Protein AF-A0A2V8MF89-F1 (afdb_monomer_lite)

Foldseek 3Di:
DVVLVPDPPRDQAFDPVQVVCCVVPVHRAFQDDRGPPHGNQHPQWDWDQDPVRDIDIDHNDDPPPPPPPDPPDDDPVNVVVVLVVLLVVLVVVCPDPDADAAEFFLDPPSLVSVVSCVVVDPDDYHYDYDADPPPVPGRPVSSVVSSVD

Radius of gyration: 21.9 Å; chains: 1; bounding box: 57×38×57 Å

Structure (mmCIF, N/CA/C/O backbone):
data_AF-A0A2V8MF89-F1
#
_entry.id   AF-A0A2V8MF89-F1
#
loop_
_atom_site.group_PDB
_atom_site.id
_atom_site.type_symbol
_atom_site.label_atom_id
_atom_site.label_alt_id
_atom_site.label_comp_id
_atom_site.label_asym_id
_atom_site.label_entity_id
_atom_site.label_seq_id
_atom_site.pdbx_PDB_ins_code
_atom_site.Cartn_x
_atom_site.Cartn_y
_atom_site.Cartn_z
_atom_site.occupancy
_atom_site.B_iso_or_equiv
_atom_site.auth_seq_id
_atom_site.auth_comp_id
_atom_site.auth_asym_id
_atom_site.auth_atom_id
_atom_site.pdbx_PDB_model_num
ATOM 1 N N . MET A 1 1 ? -13.305 -2.223 7.224 1.00 81.50 1 MET A N 1
ATOM 2 C CA . MET A 1 1 ? -14.419 -1.484 7.869 1.00 81.50 1 MET A CA 1
ATOM 3 C C . MET A 1 1 ? -15.823 -1.997 7.547 1.00 81.50 1 MET A C 1
ATOM 5 O O . MET A 1 1 ? -16.668 -1.853 8.417 1.00 81.50 1 MET A O 1
ATOM 9 N N . LYS A 1 2 ? -16.099 -2.607 6.377 1.00 88.38 2 LYS A N 1
ATOM 10 C CA . LYS A 1 2 ? -17.450 -3.111 6.029 1.00 88.38 2 LYS A CA 1
ATOM 11 C C . LYS A 1 2 ? -18.096 -3.963 7.141 1.00 88.38 2 LYS A C 1
ATOM 13 O O . LYS A 1 2 ? -19.255 -3.743 7.461 1.00 88.38 2 LYS A O 1
ATOM 18 N N . ALA A 1 3 ? -17.321 -4.845 7.780 1.00 92.19 3 ALA A N 1
ATOM 19 C CA . ALA A 1 3 ? -17.786 -5.673 8.897 1.00 92.19 3 ALA A CA 1
ATOM 20 C C . ALA A 1 3 ? -18.210 -4.863 10.142 1.00 92.19 3 ALA A C 1
ATOM 22 O O . ALA A 1 3 ? -19.278 -5.111 10.686 1.00 92.19 3 ALA A O 1
ATOM 23 N N . LEU A 1 4 ? -17.420 -3.863 10.562 1.00 90.44 4 LEU A N 1
ATOM 24 C CA . LEU A 1 4 ? -17.769 -2.995 11.700 1.00 90.44 4 LEU A CA 1
ATOM 25 C C . LEU A 1 4 ? -19.034 -2.188 11.411 1.00 90.44 4 LEU A C 1
ATOM 27 O O . LEU A 1 4 ? -19.933 -2.134 12.236 1.00 90.44 4 LEU A O 1
ATOM 31 N N . VAL A 1 5 ? -19.128 -1.618 10.207 1.00 92.19 5 VAL A N 1
ATOM 32 C CA . VAL A 1 5 ? -20.290 -0.828 9.779 1.00 92.19 5 VAL A CA 1
ATOM 33 C C . VAL A 1 5 ? -21.561 -1.679 9.756 1.00 92.19 5 VAL A C 1
ATOM 35 O O . VAL A 1 5 ? -22.627 -1.162 10.071 1.00 92.19 5 VAL A O 1
ATOM 38 N N . ALA A 1 6 ? -21.472 -2.967 9.418 1.00 94.69 6 ALA A N 1
ATOM 39 C CA . ALA A 1 6 ? -22.620 -3.870 9.420 1.00 94.69 6 ALA A CA 1
ATOM 40 C C . ALA A 1 6 ? -23.171 -4.169 10.830 1.00 94.69 6 ALA A C 1
ATOM 42 O O . ALA A 1 6 ? -24.335 -4.542 10.943 1.00 94.69 6 ALA A O 1
ATOM 43 N N . ASN A 1 7 ? -22.379 -3.987 11.895 1.00 95.38 7 ASN A N 1
ATOM 44 C CA . ASN A 1 7 ? -22.836 -4.175 13.271 1.00 95.38 7 ASN A CA 1
ATOM 45 C C . ASN A 1 7 ? -23.760 -3.010 13.699 1.00 95.38 7 ASN A C 1
ATOM 47 O O . ASN A 1 7 ? -23.303 -1.865 13.721 1.00 95.38 7 ASN A O 1
ATOM 51 N N . PRO A 1 8 ? -25.023 -3.265 14.098 1.00 94.38 8 PRO A N 1
ATOM 52 C CA . PRO A 1 8 ? -25.945 -2.217 14.546 1.00 94.38 8 PRO A CA 1
ATOM 53 C C . PRO A 1 8 ? -25.456 -1.410 15.756 1.00 94.38 8 PRO A C 1
ATOM 55 O O . PRO A 1 8 ? -25.832 -0.252 15.906 1.00 94.38 8 PRO A O 1
ATOM 58 N N . ALA A 1 9 ? -24.607 -1.997 16.607 1.00 95.50 9 ALA A N 1
ATOM 59 C CA . ALA A 1 9 ? -24.040 -1.324 17.776 1.00 95.50 9 ALA A CA 1
ATOM 60 C C . ALA A 1 9 ? -22.867 -0.385 17.433 1.00 95.50 9 ALA A C 1
ATOM 62 O O . ALA A 1 9 ? -22.370 0.334 18.300 1.00 95.50 9 ALA A O 1
ATOM 63 N N . PHE A 1 10 ? -22.387 -0.391 16.186 1.00 96.19 10 PHE A N 1
ATOM 64 C CA . PHE A 1 10 ? -21.264 0.442 15.778 1.00 96.19 10 PHE A CA 1
ATOM 65 C C . PHE A 1 10 ? -21.702 1.889 15.520 1.00 96.19 10 PHE A C 1
ATOM 67 O O . PHE A 1 10 ? -22.519 2.169 14.639 1.00 96.19 10 PHE A O 1
ATOM 74 N N . SER A 1 11 ? -21.104 2.831 16.252 1.00 95.44 11 SER A N 1
ATOM 75 C CA . SER A 1 11 ? -21.335 4.262 16.050 1.00 95.44 11 SER A CA 1
ATOM 76 C C . SER A 1 11 ? -20.627 4.758 14.790 1.00 95.44 11 SER A C 1
ATOM 78 O O . SER A 1 11 ? -19.404 4.736 14.689 1.00 95.44 11 SER A O 1
ATOM 80 N N . ARG A 1 12 ? -21.402 5.266 13.827 1.00 94.75 12 ARG A N 1
ATOM 81 C CA . ARG A 1 12 ? -20.895 5.790 12.545 1.00 94.75 12 ARG A CA 1
ATOM 82 C C . ARG A 1 12 ? -20.620 7.296 12.583 1.00 94.75 12 ARG A C 1
ATOM 84 O O . ARG A 1 12 ? -20.729 7.974 11.563 1.00 94.75 12 ARG A O 1
ATOM 91 N N . LYS A 1 13 ? -20.305 7.839 13.759 1.00 97.19 13 LYS A N 1
ATOM 92 C CA . LYS A 1 13 ? -20.041 9.270 13.924 1.00 97.19 13 LYS A CA 1
ATOM 93 C C . LYS A 1 13 ? -18.694 9.633 13.299 1.00 97.19 13 LYS A C 1
ATOM 95 O O . LYS A 1 13 ? -17.678 9.023 13.622 1.00 97.19 13 LYS A O 1
ATOM 100 N N . ILE A 1 14 ? -18.699 10.600 12.384 1.00 97.19 14 ILE A N 1
ATOM 101 C CA . ILE A 1 14 ? -17.497 11.041 11.669 1.00 97.19 14 ILE A CA 1
ATOM 102 C C . ILE A 1 14 ? -16.630 11.900 12.591 1.00 97.19 14 ILE A C 1
ATOM 104 O O . ILE A 1 14 ? -17.120 12.837 13.219 1.00 97.19 14 I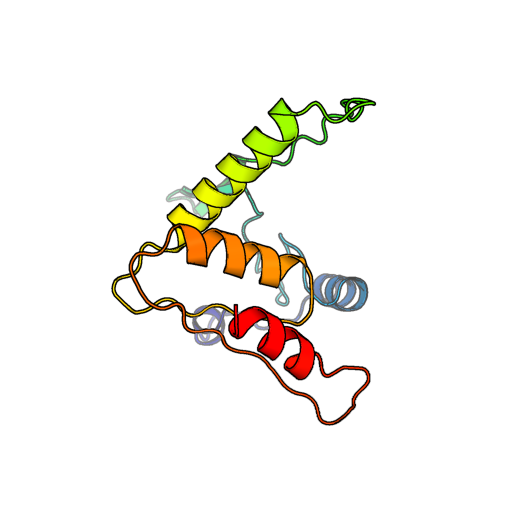LE A O 1
ATOM 108 N N . SER A 1 15 ? -15.334 11.595 12.629 1.00 97.88 15 SER A N 1
ATOM 109 C CA . SER A 1 15 ? -14.338 12.344 13.393 1.00 97.88 15 SER A CA 1
ATOM 110 C C . SER A 1 15 ? -13.901 13.598 12.629 1.00 97.88 15 SER A C 1
ATOM 112 O O . SER A 1 15 ? -13.291 13.501 11.565 1.00 97.88 15 SER A O 1
ATOM 114 N N . GLN A 1 16 ? -14.171 14.784 13.184 1.00 97.94 16 GLN A N 1
ATOM 115 C CA . GLN A 1 16 ? -13.730 16.060 12.598 1.00 97.94 16 GLN A CA 1
ATOM 116 C C . GLN A 1 16 ? -12.197 16.154 12.455 1.00 97.94 16 GLN A C 1
ATOM 118 O O . GLN A 1 16 ? -11.734 16.531 11.377 1.00 97.94 16 GLN A O 1
ATOM 123 N N . PRO A 1 17 ? -11.385 15.735 13.453 1.00 97.00 17 PRO A N 1
ATOM 124 C CA . PRO A 1 17 ? -9.936 15.642 13.271 1.00 97.00 17 PRO A CA 1
ATOM 125 C C . PRO A 1 17 ? -9.528 14.734 12.105 1.00 97.00 17 PRO A C 1
ATOM 127 O O . PRO A 1 17 ? -8.631 15.078 11.342 1.00 97.00 17 PRO A O 1
ATOM 130 N N . ALA A 1 18 ? -10.205 13.596 11.917 1.00 97.62 18 ALA A N 1
ATOM 131 C CA . ALA A 1 18 ? -9.891 12.689 10.814 1.00 97.62 18 ALA A CA 1
ATOM 132 C C . ALA A 1 18 ? -10.223 13.298 9.444 1.00 97.62 18 ALA A C 1
ATOM 134 O O . ALA A 1 18 ? -9.471 13.102 8.492 1.00 97.62 18 ALA A O 1
ATOM 135 N N . VAL A 1 19 ? -11.317 14.061 9.343 1.00 98.12 19 VAL A N 1
ATOM 136 C CA . VAL A 1 19 ? -11.656 14.811 8.124 1.00 98.12 19 VAL A CA 1
ATOM 137 C C . VAL A 1 19 ? -10.590 15.864 7.823 1.00 98.12 19 VAL A C 1
ATOM 139 O O . VAL A 1 19 ? -10.170 15.980 6.675 1.00 98.12 19 VAL A O 1
ATOM 142 N N . ALA A 1 20 ? -10.106 16.586 8.836 1.00 98.12 20 ALA A N 1
ATOM 143 C CA . ALA A 1 20 ? -9.038 17.568 8.654 1.00 98.12 20 ALA A CA 1
ATOM 144 C C . ALA A 1 20 ? -7.748 16.924 8.114 1.00 98.12 20 ALA A C 1
ATOM 146 O O . ALA A 1 20 ? -7.147 17.449 7.177 1.00 98.12 20 ALA A O 1
ATOM 147 N N . GLU A 1 21 ? -7.355 15.761 8.643 1.00 97.75 21 GLU A N 1
ATOM 148 C CA . GLU A 1 21 ? -6.197 15.021 8.129 1.00 97.75 21 GLU A CA 1
ATOM 149 C C . GLU A 1 21 ? -6.429 14.496 6.703 1.00 97.75 21 GLU A C 1
ATOM 151 O O . GLU A 1 21 ? -5.534 14.597 5.866 1.00 97.75 21 GLU A O 1
ATOM 156 N N . TYR A 1 22 ? -7.635 14.010 6.386 1.00 97.88 22 TYR A N 1
ATOM 157 C CA . TYR A 1 22 ? -7.977 13.595 5.023 1.00 97.88 22 TYR A CA 1
ATOM 158 C C . TYR A 1 22 ? -7.838 14.744 4.023 1.00 97.88 22 TYR A C 1
ATOM 160 O O . TYR A 1 22 ? -7.245 14.568 2.964 1.00 97.88 22 TYR A O 1
ATOM 168 N N . LEU A 1 23 ? -8.352 15.928 4.361 1.00 98.00 23 LEU A N 1
ATOM 169 C CA . LEU A 1 23 ? -8.248 17.103 3.496 1.00 98.00 23 LEU A CA 1
ATOM 170 C C . LEU A 1 23 ? -6.801 17.586 3.340 1.00 98.00 23 LEU A C 1
ATOM 172 O O . LEU A 1 23 ? -6.464 18.159 2.309 1.00 98.00 23 LEU A O 1
ATOM 176 N N . ARG A 1 24 ? -5.945 17.343 4.340 1.00 97.31 24 ARG A N 1
ATOM 177 C CA . ARG A 1 24 ? -4.524 17.701 4.295 1.00 97.31 24 ARG A CA 1
ATOM 178 C C . ARG A 1 24 ? -3.696 16.736 3.443 1.00 97.31 24 ARG A C 1
ATOM 180 O O . ARG A 1 24 ? -2.864 17.193 2.667 1.00 97.31 24 ARG A O 1
ATOM 187 N N . TRP A 1 25 ? -3.896 15.427 3.601 1.00 96.69 25 TRP A N 1
ATOM 188 C CA . TRP A 1 25 ? -3.009 14.402 3.029 1.00 96.69 25 TRP A CA 1
ATOM 189 C C . TRP A 1 25 ? -3.626 13.589 1.886 1.00 96.69 25 TRP A C 1
ATOM 191 O O . TRP A 1 25 ? -2.933 12.788 1.266 1.00 96.69 25 TRP A O 1
ATOM 201 N N . GLY A 1 26 ? -4.926 13.736 1.626 1.00 96.81 26 GLY A N 1
ATOM 202 C CA . GLY A 1 26 ? -5.682 12.882 0.702 1.00 96.81 26 GLY A CA 1
ATOM 203 C C . GLY A 1 26 ? -6.056 11.510 1.281 1.00 96.81 26 GLY A C 1
ATOM 204 O O . GLY A 1 26 ? -6.675 10.696 0.599 1.00 96.81 26 GLY A O 1
ATOM 205 N N . TYR A 1 27 ? -5.697 11.230 2.537 1.00 96.25 27 TYR A N 1
ATOM 206 C CA . TYR A 1 27 ? -6.066 10.022 3.278 1.00 96.25 27 TYR A CA 1
ATOM 207 C C . TYR A 1 27 ? -6.035 10.285 4.794 1.00 96.25 27 TYR A C 1
ATOM 209 O O . TYR A 1 27 ? -5.425 11.244 5.253 1.00 96.25 27 TYR A O 1
ATOM 217 N N . VAL A 1 28 ? -6.682 9.429 5.595 1.00 97.12 28 VAL A N 1
ATOM 218 C CA . VAL A 1 28 ? -6.627 9.519 7.069 1.00 97.12 28 VAL A CA 1
ATOM 219 C C . VAL A 1 28 ? -5.421 8.713 7.572 1.00 97.12 28 VAL A C 1
ATOM 221 O O . VAL A 1 28 ? -5.442 7.490 7.408 1.00 97.12 28 VAL A O 1
ATOM 224 N N . PRO A 1 29 ? -4.377 9.310 8.175 1.00 96.25 29 PRO A N 1
ATOM 225 C CA . PRO A 1 29 ? -3.210 8.584 8.677 1.00 96.25 29 PRO A CA 1
ATOM 226 C C . PRO A 1 29 ? -3.535 7.780 9.945 1.00 96.25 29 PRO A C 1
ATOM 228 O O . PRO A 1 29 ? -4.480 8.078 10.672 1.00 96.25 29 PRO A O 1
ATOM 231 N N . ALA A 1 30 ? -2.776 6.709 10.197 1.00 95.75 30 ALA A N 1
ATOM 232 C CA . ALA A 1 30 ? -2.859 6.003 11.476 1.00 95.75 30 ALA A CA 1
ATOM 233 C C . ALA A 1 30 ? -2.347 6.915 12.617 1.00 95.75 30 ALA A C 1
ATOM 235 O O . ALA A 1 30 ? -1.480 7.749 12.367 1.00 95.75 30 ALA A O 1
ATOM 236 N N . PRO A 1 31 ? -2.863 6.780 13.852 1.00 95.44 31 PRO A N 1
ATOM 237 C CA . PRO A 1 31 ? -3.824 5.771 14.298 1.00 95.44 31 PRO A CA 1
ATOM 238 C C . PRO A 1 31 ? -5.286 6.133 14.007 1.00 95.44 31 PRO A C 1
ATOM 240 O O . PRO A 1 31 ? -6.174 5.350 14.321 1.00 95.44 31 PRO A O 1
ATOM 243 N N . LEU A 1 32 ? -5.582 7.293 13.423 1.00 96.69 32 LEU A N 1
ATOM 244 C CA . LEU A 1 32 ? -6.965 7.710 13.199 1.00 96.69 32 LEU A CA 1
ATOM 245 C C . LEU A 1 32 ? -7.679 6.828 12.168 1.00 96.69 32 LEU A C 1
ATOM 247 O O . LEU A 1 32 ? -7.072 6.211 11.293 1.00 96.69 32 LEU A O 1
ATOM 251 N N . SER A 1 33 ? -9.004 6.808 12.250 1.00 95.88 33 SER A N 1
ATOM 252 C CA . SER A 1 33 ? -9.890 6.387 11.167 1.00 95.88 33 SER A CA 1
ATOM 253 C C . SER A 1 33 ? -10.943 7.471 10.930 1.00 95.88 33 SER A C 1
ATOM 255 O O . SER A 1 33 ? -11.012 8.436 11.687 1.00 95.88 33 SER A O 1
ATOM 257 N N . ILE A 1 34 ? -11.772 7.326 9.892 1.00 96.38 34 ILE A N 1
ATOM 258 C CA . ILE A 1 34 ? -12.828 8.309 9.605 1.00 96.38 34 ILE A CA 1
ATOM 259 C C . ILE A 1 34 ? -13.899 8.388 10.710 1.00 96.38 34 ILE A C 1
ATOM 261 O O . ILE A 1 34 ? -14.576 9.407 10.832 1.00 96.38 34 ILE A O 1
ATOM 265 N N . PHE A 1 35 ? -14.047 7.342 11.530 1.00 96.88 35 PHE A N 1
ATOM 266 C CA . PHE A 1 35 ? -15.034 7.292 12.609 1.00 96.88 35 PHE A CA 1
ATOM 267 C C . PHE A 1 35 ? -14.410 7.623 13.967 1.00 96.88 35 PHE 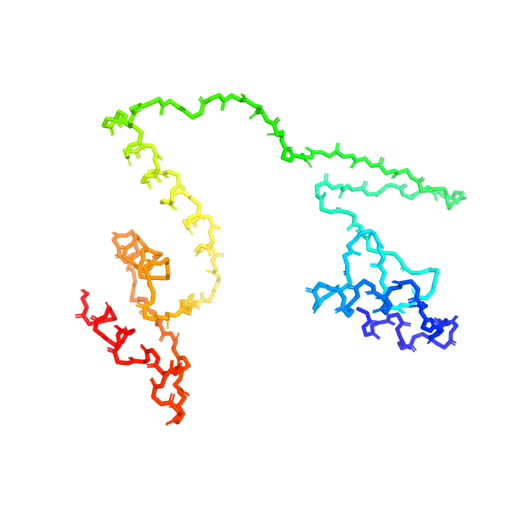A C 1
ATOM 269 O O . PHE A 1 35 ? -13.261 7.275 14.244 1.00 96.88 35 PHE A O 1
ATOM 276 N N . GLU A 1 36 ? -15.190 8.267 14.835 1.00 96.31 36 GLU A N 1
ATOM 277 C CA . GLU A 1 36 ? -14.833 8.460 16.241 1.00 96.31 36 GLU A CA 1
ATOM 278 C C . GLU A 1 36 ? -14.652 7.110 16.959 1.00 96.31 36 GLU A C 1
ATOM 280 O O . GLU A 1 36 ? -15.273 6.106 16.601 1.00 96.31 36 GLU A O 1
ATOM 285 N N . ASN A 1 37 ? -13.787 7.084 17.980 1.00 94.25 37 ASN A N 1
ATOM 286 C CA . ASN A 1 37 ? -13.492 5.904 18.808 1.00 94.25 37 ASN A CA 1
ATOM 287 C C . ASN A 1 37 ? -13.088 4.646 18.017 1.00 94.25 37 ASN A C 1
ATOM 289 O O . ASN A 1 37 ? -13.220 3.525 18.502 1.00 94.25 37 ASN A O 1
ATOM 293 N N . THR A 1 38 ? -12.604 4.824 16.789 1.00 95.31 38 THR A N 1
ATOM 294 C CA . THR A 1 38 ? -12.165 3.742 15.915 1.00 95.31 38 THR A CA 1
ATOM 295 C C . THR A 1 38 ? -10.777 4.074 15.398 1.00 95.31 38 THR A C 1
ATOM 297 O O . THR A 1 38 ? -10.578 5.109 14.758 1.00 95.31 38 THR A O 1
ATOM 300 N N . TYR A 1 39 ? -9.823 3.184 15.655 1.00 94.50 39 TYR A N 1
ATOM 301 C CA . TYR A 1 39 ? -8.409 3.444 15.418 1.00 94.50 39 TYR A CA 1
ATOM 302 C C . TYR A 1 39 ? -7.788 2.349 14.554 1.00 94.50 39 TYR A C 1
ATOM 304 O O . TYR A 1 39 ? -8.133 1.172 14.661 1.00 94.50 39 TYR A O 1
ATOM 312 N N . LYS A 1 40 ? -6.874 2.748 13.672 1.00 95.69 40 LYS A N 1
ATOM 313 C CA . LYS A 1 40 ? -6.007 1.844 12.919 1.00 95.69 40 LYS A CA 1
ATOM 314 C C . LYS A 1 40 ? -4.787 1.496 13.765 1.00 95.69 40 LYS A C 1
ATOM 316 O O . LYS A 1 40 ? -4.215 2.375 14.407 1.00 95.69 40 LYS A O 1
ATOM 321 N N . VAL A 1 41 ? -4.350 0.241 13.695 1.00 96.56 41 VAL A N 1
ATOM 322 C CA . VAL A 1 41 ? -3.027 -0.154 14.198 1.00 96.56 41 VAL A CA 1
ATOM 323 C C . VAL A 1 41 ? -1.966 0.628 13.422 1.00 96.56 41 VAL A C 1
ATOM 325 O O . VAL A 1 41 ? -2.087 0.801 12.204 1.00 96.56 41 VAL A O 1
ATOM 328 N N . LYS A 1 42 ? -0.965 1.155 14.129 1.00 96.06 42 LYS A N 1
ATOM 329 C CA . LYS A 1 42 ? 0.140 1.885 13.502 1.00 96.06 42 LYS A CA 1
ATOM 330 C C . LYS A 1 42 ? 0.994 0.923 12.653 1.00 96.06 42 LYS A C 1
ATOM 332 O O . LYS A 1 42 ? 1.119 -0.246 13.012 1.00 96.06 42 LYS A O 1
ATOM 337 N N . PRO A 1 43 ? 1.578 1.376 11.531 1.00 95.38 43 PRO A N 1
ATOM 338 C CA . PRO A 1 43 ? 2.553 0.578 10.786 1.00 95.38 43 PRO A CA 1
ATOM 339 C C . PRO A 1 43 ? 3.719 0.164 11.689 1.00 95.38 43 PRO A C 1
ATOM 341 O O . PRO A 1 43 ? 4.165 0.984 12.479 1.00 95.38 43 PRO A O 1
ATOM 344 N N . GLY A 1 44 ? 4.202 -1.076 11.579 1.00 96.44 44 GLY A N 1
ATOM 345 C CA . GLY A 1 44 ? 5.316 -1.556 12.409 1.00 96.44 44 GLY A CA 1
ATOM 346 C C . GLY A 1 44 ? 4.946 -1.885 13.860 1.00 96.44 44 GLY A C 1
ATOM 347 O O . GLY A 1 44 ? 5.831 -2.156 14.667 1.00 96.44 44 GLY A O 1
ATOM 348 N N . HIS A 1 45 ? 3.651 -1.898 14.190 1.00 97.75 45 HIS A N 1
ATOM 349 C CA . HIS A 1 45 ? 3.147 -2.251 15.513 1.00 97.75 45 HIS A CA 1
ATOM 350 C C . HIS A 1 45 ? 2.250 -3.493 15.494 1.00 97.75 45 HIS A C 1
ATOM 352 O O . HIS A 1 45 ? 1.543 -3.757 14.518 1.00 97.75 45 HIS A O 1
ATOM 358 N N . TYR A 1 46 ? 2.212 -4.210 16.616 1.00 97.62 46 TYR A N 1
ATOM 359 C CA . TYR A 1 46 ? 1.142 -5.148 16.951 1.00 97.62 46 TYR A CA 1
ATOM 360 C C . TYR A 1 46 ? 0.498 -4.761 18.288 1.00 97.62 46 TYR A C 1
ATOM 362 O O . TYR A 1 46 ? 1.122 -4.143 19.149 1.00 97.62 46 TYR A O 1
ATOM 370 N N . LEU A 1 47 ? -0.771 -5.134 18.463 1.00 97.19 47 LEU A N 1
ATOM 371 C CA . LEU A 1 47 ? -1.522 -4.881 19.691 1.00 97.19 47 LEU A CA 1
ATOM 372 C C . LEU A 1 47 ? -1.796 -6.197 20.420 1.00 97.19 47 LEU A C 1
ATOM 374 O O . LEU A 1 47 ? -2.194 -7.176 19.790 1.00 97.19 47 LEU A O 1
ATOM 378 N N . ILE A 1 48 ? -1.655 -6.206 21.745 1.00 97.50 48 ILE A N 1
ATOM 379 C CA . ILE A 1 48 ? -2.116 -7.304 22.603 1.00 97.50 48 ILE A CA 1
ATOM 380 C C . ILE A 1 48 ? -3.308 -6.806 23.415 1.00 97.50 48 ILE A C 1
ATOM 382 O O . ILE A 1 48 ? -3.184 -5.843 24.171 1.00 97.50 48 ILE A O 1
ATOM 386 N N . LEU A 1 49 ? -4.441 -7.493 23.271 1.00 96.81 49 LEU A N 1
ATOM 387 C CA . LEU A 1 49 ? -5.648 -7.296 24.070 1.00 96.81 49 LEU A CA 1
ATOM 388 C C . LEU A 1 49 ? -5.752 -8.428 25.097 1.00 96.81 49 LEU A C 1
ATOM 390 O O . LEU A 1 49 ? -5.743 -9.598 24.716 1.00 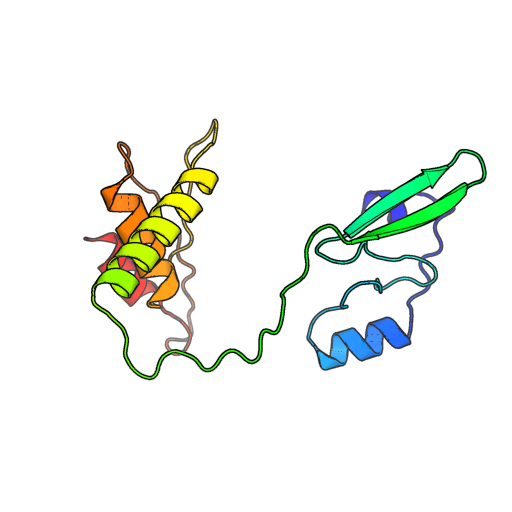96.81 49 LEU A O 1
ATOM 394 N N . ASN A 1 50 ? -5.858 -8.096 26.383 1.00 95.44 50 ASN A N 1
ATOM 395 C CA . ASN A 1 50 ? -6.059 -9.099 27.432 1.00 95.44 50 ASN A CA 1
ATOM 396 C C . ASN A 1 50 ? -7.551 -9.329 27.752 1.00 95.44 50 ASN A C 1
ATOM 398 O O . ASN A 1 50 ? -8.426 -8.603 27.281 1.00 95.44 50 ASN A O 1
ATOM 402 N N . ASN A 1 51 ? -7.845 -10.324 28.598 1.00 96.44 51 ASN A N 1
ATOM 403 C CA . ASN A 1 51 ? -9.218 -10.658 29.019 1.00 96.44 51 ASN A CA 1
ATOM 404 C C . ASN A 1 51 ? -9.917 -9.534 29.806 1.00 96.44 51 ASN A C 1
ATOM 406 O O . ASN A 1 51 ? -11.137 -9.542 29.932 1.00 96.44 51 ASN A O 1
ATOM 410 N N . SER A 1 52 ? -9.155 -8.563 30.313 1.00 96.75 52 SER A N 1
ATOM 411 C CA . SER A 1 52 ? -9.665 -7.352 30.965 1.00 96.75 52 SER A CA 1
ATOM 412 C C . SER A 1 52 ? -9.869 -6.195 29.977 1.00 96.75 52 SER A C 1
ATOM 414 O O . SER A 1 52 ? -10.052 -5.056 30.400 1.00 96.75 52 SER A O 1
ATOM 416 N N . PHE A 1 53 ? -9.806 -6.469 28.669 1.00 93.31 53 PHE A N 1
ATOM 417 C CA . PHE A 1 53 ? -9.911 -5.505 27.572 1.00 93.31 53 PHE A CA 1
ATOM 418 C C . PHE A 1 53 ? -8.857 -4.387 27.584 1.00 93.31 53 PHE A C 1
ATOM 420 O O . PHE A 1 53 ? -9.049 -3.335 26.974 1.00 93.31 53 PHE A O 1
ATOM 427 N N . GLN A 1 54 ? -7.720 -4.604 28.243 1.00 96.50 54 GLN A N 1
ATOM 428 C CA . GLN A 1 54 ? -6.603 -3.667 28.191 1.00 96.50 54 GLN A CA 1
ATOM 429 C C . GLN A 1 54 ? -5.777 -3.932 26.938 1.00 96.50 54 GLN A C 1
ATOM 431 O O . GLN A 1 54 ? -5.435 -5.079 26.638 1.00 96.50 54 GLN A O 1
ATOM 436 N N . ILE A 1 55 ? -5.451 -2.856 26.226 1.00 96.00 55 ILE A N 1
ATOM 437 C CA . ILE A 1 55 ? -4.630 -2.887 25.020 1.00 96.00 55 ILE A CA 1
ATOM 438 C C . ILE A 1 55 ? -3.208 -2.478 25.394 1.00 96.00 55 ILE A C 1
ATOM 440 O O . ILE A 1 55 ? -3.004 -1.433 26.008 1.00 96.00 55 ILE A O 1
ATOM 444 N N . SER A 1 56 ? -2.232 -3.279 24.981 1.00 96.62 56 SER A N 1
ATOM 445 C CA . SER A 1 56 ? -0.824 -2.882 24.943 1.00 96.62 56 SER A CA 1
ATOM 446 C C . SER A 1 56 ? -0.352 -2.809 23.496 1.00 96.62 56 SER A C 1
ATOM 448 O O . SER A 1 56 ? -0.690 -3.669 22.682 1.00 96.62 56 SER A O 1
ATOM 450 N N . ASP A 1 57 ? 0.379 -1.748 23.185 1.00 97.12 57 ASP A N 1
ATOM 451 C CA . ASP A 1 57 ? 0.876 -1.426 21.852 1.00 97.12 57 ASP A CA 1
ATOM 452 C C . ASP A 1 57 ? 2.389 -1.651 21.806 1.00 97.12 57 ASP A C 1
ATOM 454 O O . ASP A 1 57 ? 3.114 -1.088 22.626 1.00 97.12 57 ASP A O 1
ATOM 458 N N . HIS A 1 58 ? 2.853 -2.480 20.870 1.00 97.56 58 HIS A N 1
ATOM 459 C CA . HIS A 1 58 ? 4.248 -2.906 20.766 1.00 97.56 58 HIS A CA 1
ATOM 460 C C . HIS A 1 58 ? 4.779 -2.613 19.368 1.00 97.56 58 HIS A C 1
ATOM 462 O O . HIS A 1 58 ? 4.268 -3.147 18.383 1.00 97.56 58 HIS A O 1
ATOM 468 N N . GLU A 1 59 ? 5.810 -1.775 19.286 1.00 96.94 59 GLU A N 1
ATOM 469 C CA . GLU A 1 59 ? 6.545 -1.523 18.046 1.00 96.94 59 GLU A CA 1
ATOM 470 C C . GLU A 1 59 ? 7.554 -2.652 17.818 1.00 96.94 59 GLU A C 1
ATOM 472 O O . GLU A 1 59 ? 8.361 -2.957 18.696 1.00 96.94 59 GLU A O 1
ATOM 477 N N . TYR A 1 60 ? 7.505 -3.284 16.649 1.00 96.56 60 TYR A N 1
ATOM 478 C CA . TYR A 1 60 ? 8.472 -4.307 16.241 1.00 96.56 60 TYR A CA 1
ATOM 479 C C . TYR A 1 60 ? 9.355 -3.847 15.079 1.00 96.56 60 TYR A C 1
ATOM 481 O O . TYR A 1 60 ? 10.343 -4.507 14.759 1.00 96.56 60 TYR A O 1
ATOM 489 N N . TRP A 1 61 ? 8.991 -2.747 14.416 1.00 95.81 61 TRP A N 1
ATOM 490 C CA . TRP A 1 61 ? 9.755 -2.177 13.318 1.00 95.81 61 TRP A CA 1
ATOM 491 C C . TRP A 1 61 ? 9.459 -0.685 13.175 1.00 95.81 61 TRP A C 1
ATOM 493 O O . TRP A 1 61 ? 8.299 -0.283 13.142 1.00 95.81 61 TRP A O 1
ATOM 503 N N . ALA A 1 62 ? 10.504 0.116 13.000 1.00 91.94 62 ALA A N 1
ATOM 504 C CA . ALA A 1 62 ? 10.408 1.525 12.655 1.00 91.94 62 ALA A CA 1
ATOM 505 C C . ALA A 1 62 ? 11.492 1.876 11.635 1.00 91.94 62 ALA A C 1
ATOM 507 O O . ALA A 1 62 ? 12.560 1.262 11.605 1.00 91.94 62 ALA A O 1
ATOM 508 N N . ILE A 1 63 ? 11.228 2.892 10.811 1.00 87.81 63 ILE A N 1
ATOM 509 C CA . ILE A 1 63 ? 12.289 3.503 10.012 1.00 87.81 63 ILE A CA 1
ATOM 510 C C . ILE A 1 63 ? 13.183 4.263 10.984 1.00 87.81 63 ILE A C 1
ATOM 512 O O . ILE A 1 63 ? 12.797 5.306 11.512 1.00 87.81 63 ILE A O 1
ATOM 516 N N . GLU A 1 64 ? 14.388 3.754 11.210 1.00 80.94 64 GLU A N 1
ATOM 517 C CA . GLU A 1 64 ? 15.418 4.534 11.875 1.00 80.94 64 GLU A CA 1
ATOM 518 C C . GLU A 1 64 ? 15.821 5.660 10.922 1.00 80.94 64 GLU A C 1
ATOM 520 O O . GLU A 1 64 ? 16.461 5.426 9.897 1.00 80.94 64 GLU A O 1
ATOM 525 N N . ALA A 1 65 ? 15.440 6.898 11.241 1.00 66.00 65 ALA A N 1
ATOM 526 C CA . ALA A 1 65 ? 15.999 8.077 10.594 1.00 66.00 65 ALA A CA 1
ATOM 527 C C . ALA A 1 65 ? 17.453 8.232 11.057 1.00 66.00 65 ALA A C 1
ATOM 529 O O . ALA A 1 65 ? 17.789 9.120 11.841 1.00 66.00 65 ALA A O 1
ATOM 530 N N . ARG A 1 66 ? 18.325 7.320 10.625 1.00 59.66 66 ARG A N 1
ATOM 531 C CA . ARG A 1 66 ? 19.753 7.495 10.811 1.00 59.66 66 ARG A CA 1
ATOM 532 C C . ARG A 1 66 ? 20.142 8.688 9.957 1.00 59.66 66 ARG A C 1
ATOM 534 O O . ARG A 1 66 ? 20.055 8.639 8.735 1.00 59.66 66 ARG A O 1
ATOM 541 N N . GLY A 1 67 ? 20.566 9.769 10.606 1.00 55.25 67 GLY A N 1
ATOM 542 C CA . GLY A 1 67 ? 21.219 10.911 9.962 1.00 55.25 67 GLY A CA 1
ATOM 543 C C . GLY A 1 67 ? 22.602 10.554 9.407 1.00 55.25 67 GLY A C 1
ATOM 544 O O . GLY A 1 67 ? 23.493 11.404 9.381 1.00 55.25 67 GLY A O 1
ATOM 545 N N . ASP A 1 68 ? 22.798 9.295 9.017 1.00 56.03 68 ASP A N 1
ATOM 546 C CA . ASP A 1 68 ? 24.019 8.812 8.420 1.00 56.03 68 ASP A CA 1
ATOM 547 C C . ASP A 1 68 ? 24.099 9.458 7.046 1.00 56.03 68 ASP A C 1
ATOM 549 O O . ASP A 1 68 ? 23.223 9.314 6.191 1.00 56.03 68 ASP A O 1
ATOM 553 N N . ARG A 1 69 ? 25.137 10.276 6.885 1.00 59.88 69 ARG A N 1
ATOM 554 C CA . ARG A 1 69 ? 25.472 10.927 5.627 1.00 59.88 69 ARG A CA 1
ATOM 555 C C . ARG A 1 69 ? 25.459 9.850 4.551 1.00 59.88 69 ARG A C 1
ATOM 557 O O . ARG A 1 69 ? 26.231 8.897 4.652 1.00 59.88 69 ARG A O 1
ATOM 564 N N . PHE A 1 70 ? 24.602 10.009 3.542 1.00 63.00 70 PHE A N 1
ATOM 565 C CA . PHE A 1 70 ? 24.713 9.211 2.328 1.00 63.00 70 PHE A CA 1
ATOM 566 C C . PHE A 1 70 ? 26.187 9.229 1.902 1.00 63.00 70 PHE A C 1
ATOM 568 O O . PHE A 1 70 ? 26.780 10.318 1.878 1.00 63.00 70 PHE A O 1
ATOM 575 N N . PRO A 1 71 ? 26.808 8.066 1.646 1.00 65.19 71 PRO A N 1
ATOM 576 C CA . PRO A 1 71 ? 28.189 8.041 1.204 1.00 65.19 71 PRO A CA 1
ATOM 577 C C . PRO A 1 71 ? 28.332 8.964 -0.009 1.00 65.19 71 PRO A C 1
ATOM 579 O O . PRO A 1 71 ? 27.494 8.958 -0.911 1.00 65.19 71 PRO A O 1
ATOM 582 N N . SER A 1 72 ? 29.369 9.807 -0.017 1.00 68.00 72 SER A N 1
ATOM 583 C CA . SER A 1 72 ? 29.570 10.810 -1.074 1.00 68.00 72 SER A CA 1
ATOM 584 C C . SER A 1 72 ? 29.855 10.189 -2.445 1.00 68.00 72 SER A C 1
ATOM 586 O O . SER A 1 72 ? 29.869 10.901 -3.448 1.00 68.00 72 SER A O 1
ATOM 588 N N . HIS A 1 73 ? 30.079 8.874 -2.488 1.00 66.31 73 HIS A N 1
ATOM 589 C CA . HIS A 1 73 ? 30.338 8.095 -3.686 1.00 66.31 73 HIS A CA 1
ATOM 590 C C . HIS A 1 73 ? 29.539 6.791 -3.645 1.00 66.31 73 HIS A C 1
ATOM 592 O O . HIS A 1 73 ? 29.478 6.122 -2.616 1.00 66.31 73 HIS A O 1
ATOM 598 N N . ILE A 1 74 ? 28.935 6.443 -4.781 1.00 70.94 74 ILE A N 1
ATOM 599 C CA . ILE A 1 74 ? 28.331 5.130 -5.012 1.00 70.94 74 ILE A CA 1
ATOM 600 C C . ILE A 1 74 ? 29.472 4.196 -5.412 1.00 70.94 74 ILE A C 1
ATOM 602 O O . ILE A 1 74 ? 30.099 4.404 -6.450 1.00 70.94 74 ILE A O 1
ATOM 606 N N . GLU A 1 75 ? 29.758 3.192 -4.592 1.00 75.19 75 GLU A N 1
ATOM 607 C CA . GLU A 1 75 ? 30.706 2.137 -4.948 1.00 75.19 75 GLU A CA 1
ATOM 608 C C . GLU A 1 75 ? 30.026 1.144 -5.907 1.00 75.19 75 GLU A C 1
ATOM 610 O O . GLU A 1 75 ? 28.814 0.938 -5.833 1.00 75.19 75 GLU A O 1
ATOM 615 N N . GLU A 1 76 ? 30.774 0.488 -6.801 1.00 72.31 76 GLU A N 1
ATOM 616 C CA . GLU A 1 76 ? 30.208 -0.542 -7.699 1.00 72.31 76 GLU A CA 1
ATOM 617 C C . GLU A 1 76 ? 29.474 -1.643 -6.917 1.00 72.31 76 GLU A C 1
ATOM 619 O O . GLU A 1 76 ? 28.394 -2.083 -7.315 1.00 72.31 76 GLU A O 1
ATOM 624 N N . ARG A 1 77 ? 29.993 -1.989 -5.734 1.00 76.94 77 ARG A N 1
ATOM 625 C CA . ARG A 1 77 ? 29.363 -2.914 -4.787 1.00 76.94 77 ARG A CA 1
ATOM 626 C C . ARG A 1 77 ? 27.961 -2.469 -4.355 1.00 76.94 77 ARG A C 1
ATOM 628 O O . ARG A 1 77 ? 27.095 -3.313 -4.152 1.00 76.94 77 ARG A O 1
ATOM 635 N N . SER A 1 78 ? 27.704 -1.163 -4.256 1.00 82.50 78 SER A N 1
ATOM 636 C C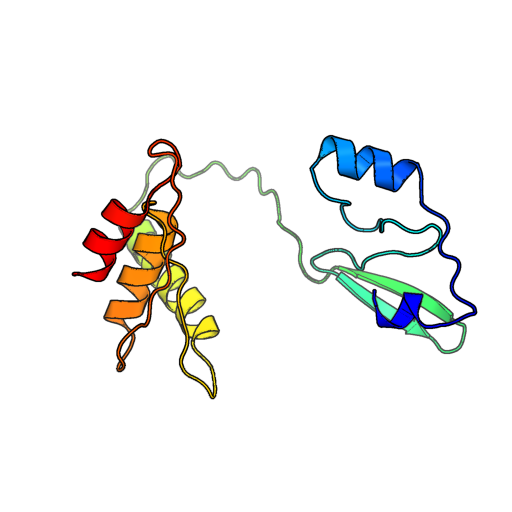A . SER A 1 78 ? 26.376 -0.632 -3.923 1.00 82.50 78 SER A CA 1
ATOM 637 C C . SER A 1 78 ? 25.363 -0.885 -5.042 1.00 82.50 78 SER A C 1
ATOM 639 O O . SER A 1 78 ? 24.186 -1.101 -4.769 1.00 82.50 78 SER A O 1
ATOM 641 N N . LEU A 1 79 ? 25.797 -0.886 -6.308 1.00 84.62 79 LEU A N 1
ATOM 642 C CA . LEU A 1 79 ? 24.913 -1.204 -7.435 1.00 84.62 79 LEU A CA 1
ATOM 643 C C . LEU A 1 79 ? 24.540 -2.688 -7.458 1.00 84.62 79 LEU A C 1
ATOM 645 O O . LEU A 1 79 ? 23.399 -3.021 -7.778 1.00 84.62 79 LEU A O 1
ATOM 649 N N . GLU A 1 80 ? 25.486 -3.571 -7.144 1.00 86.94 80 GLU A N 1
ATOM 650 C CA . GLU A 1 80 ? 25.230 -5.009 -7.006 1.00 86.94 80 GLU A CA 1
ATOM 651 C C . GLU A 1 80 ? 24.271 -5.286 -5.848 1.00 86.94 80 GLU A C 1
ATOM 653 O O . GLU A 1 80 ? 23.248 -5.933 -6.047 1.00 86.94 80 GLU A O 1
ATOM 658 N N . GLU A 1 81 ? 24.518 -4.687 -4.683 1.00 88.75 81 GLU A N 1
ATOM 659 C CA . GLU A 1 81 ? 23.657 -4.846 -3.511 1.00 88.75 81 GLU A CA 1
ATOM 660 C C . GLU A 1 81 ? 22.219 -4.380 -3.777 1.00 88.75 81 GLU A C 1
ATOM 662 O O . GLU A 1 81 ? 21.264 -5.082 -3.449 1.00 88.75 81 GLU A O 1
ATOM 667 N N . VAL A 1 82 ? 22.036 -3.232 -4.436 1.00 88.88 82 VAL A N 1
ATOM 668 C CA . VAL A 1 82 ? 20.700 -2.746 -4.812 1.00 88.88 82 VAL A CA 1
ATOM 669 C C . VAL A 1 82 ? 20.008 -3.715 -5.772 1.00 88.88 82 VAL A C 1
ATOM 671 O O . VAL A 1 82 ? 18.816 -3.981 -5.615 1.00 88.88 82 VAL A O 1
ATOM 674 N N . ARG A 1 83 ? 20.731 -4.272 -6.750 1.00 87.25 83 ARG A N 1
ATOM 675 C CA . ARG A 1 83 ? 20.174 -5.270 -7.677 1.00 87.25 83 ARG A CA 1
ATOM 676 C C . ARG A 1 83 ? 19.729 -6.531 -6.943 1.00 87.25 83 ARG A C 1
ATOM 678 O O . ARG A 1 83 ? 18.602 -6.967 -7.167 1.00 87.25 83 ARG A O 1
ATOM 685 N N . ASP A 1 84 ? 20.558 -7.056 -6.049 1.00 90.44 84 ASP A N 1
ATOM 686 C CA . ASP A 1 84 ? 20.265 -8.270 -5.284 1.00 90.44 84 ASP A CA 1
ATOM 687 C C . ASP A 1 84 ? 19.097 -8.063 -4.310 1.00 90.44 84 ASP A C 1
ATOM 689 O O . ASP A 1 84 ? 18.218 -8.920 -4.181 1.00 90.44 84 ASP A O 1
ATOM 693 N N . LEU A 1 85 ? 19.027 -6.895 -3.664 1.00 91.88 85 LEU A N 1
ATOM 694 C CA . LEU A 1 85 ? 17.906 -6.529 -2.798 1.00 91.88 85 LEU A CA 1
ATOM 695 C C . LEU A 1 85 ? 16.600 -6.397 -3.585 1.00 91.88 85 LEU A C 1
ATOM 697 O O . LEU A 1 85 ? 15.563 -6.858 -3.109 1.00 91.88 85 LEU A O 1
ATOM 701 N N . MET A 1 86 ? 16.629 -5.808 -4.786 1.00 90.88 86 MET A N 1
ATOM 702 C CA . MET A 1 86 ? 15.446 -5.725 -5.650 1.00 90.88 86 MET A CA 1
ATOM 703 C C . MET A 1 86 ? 14.984 -7.108 -6.112 1.00 90.88 86 MET A C 1
ATOM 705 O O . MET A 1 86 ? 13.807 -7.429 -5.955 1.00 90.88 86 MET A O 1
ATOM 709 N N . ALA A 1 87 ? 15.903 -7.933 -6.617 1.00 88.75 87 ALA A N 1
ATOM 710 C CA . ALA A 1 87 ? 15.656 -9.327 -6.983 1.00 88.75 87 ALA A CA 1
ATOM 711 C C . ALA A 1 87 ? 14.983 -10.101 -5.840 1.00 88.75 87 ALA A C 1
ATOM 713 O O . ALA A 1 87 ? 13.876 -10.622 -5.980 1.00 88.75 87 ALA A O 1
ATOM 714 N N . SER A 1 88 ? 15.597 -10.067 -4.655 1.00 91.44 88 SER A N 1
ATOM 715 C CA . SER A 1 88 ? 15.079 -10.705 -3.443 1.00 91.44 88 SER A CA 1
ATOM 716 C C . SER A 1 88 ? 13.688 -10.184 -3.060 1.00 91.44 88 SER A C 1
ATOM 718 O O . SER A 1 88 ? 12.747 -10.961 -2.870 1.00 91.44 88 SER A O 1
ATOM 720 N N . ALA A 1 89 ? 13.510 -8.860 -3.014 1.00 91.25 89 ALA A N 1
ATOM 721 C CA . ALA A 1 89 ? 12.240 -8.239 -2.654 1.00 91.25 89 ALA A CA 1
ATOM 722 C C . ALA A 1 89 ? 11.107 -8.599 -3.625 1.00 91.25 89 ALA A C 1
ATOM 724 O O . ALA A 1 89 ? 9.960 -8.770 -3.192 1.00 91.25 89 ALA A O 1
ATOM 725 N N . PHE A 1 90 ? 11.402 -8.701 -4.921 1.00 87.50 90 PHE A N 1
ATOM 726 C CA . PHE A 1 90 ? 10.411 -9.054 -5.930 1.00 87.50 90 PHE A CA 1
ATOM 727 C C . PHE A 1 90 ? 10.116 -10.552 -5.918 1.00 87.50 90 PHE A C 1
ATOM 729 O O . PHE A 1 90 ? 8.944 -10.916 -5.913 1.00 87.50 90 PHE A O 1
ATOM 736 N N . SER A 1 91 ? 11.131 -11.408 -5.785 1.00 84.56 91 SER A N 1
ATOM 737 C CA . SER A 1 91 ? 10.972 -12.862 -5.668 1.00 84.56 91 SER A CA 1
ATOM 738 C C . SER A 1 91 ? 10.035 -13.258 -4.518 1.00 84.56 91 SER A C 1
ATOM 740 O O . SER A 1 91 ? 9.090 -14.023 -4.727 1.00 84.56 91 SER A O 1
ATOM 742 N N . TYR A 1 92 ? 10.164 -12.628 -3.339 1.00 88.50 92 TYR A N 1
ATOM 743 C CA . TYR A 1 92 ? 9.234 -12.845 -2.217 1.00 88.50 92 TYR A CA 1
ATOM 744 C C . TYR A 1 92 ? 7.765 -12.539 -2.543 1.00 88.50 92 TYR A C 1
ATOM 746 O O . TYR A 1 92 ? 6.867 -13.068 -1.892 1.00 88.50 92 TYR A O 1
ATOM 754 N N . ARG A 1 93 ? 7.503 -11.681 -3.534 1.00 88.69 93 ARG A N 1
ATOM 755 C CA . ARG A 1 93 ? 6.155 -11.284 -3.967 1.00 88.69 93 ARG A CA 1
ATOM 756 C C . ARG A 1 93 ? 5.629 -12.118 -5.138 1.00 88.69 93 ARG A C 1
ATOM 758 O O . ARG A 1 93 ? 4.464 -11.964 -5.489 1.00 88.69 93 ARG A O 1
ATOM 765 N N . MET A 1 94 ? 6.445 -13.009 -5.708 1.00 85.19 94 MET A N 1
ATOM 766 C CA . MET A 1 94 ? 6.038 -13.911 -6.794 1.00 85.19 94 MET A CA 1
ATOM 767 C C . MET A 1 94 ? 5.488 -15.257 -6.301 1.00 85.19 94 MET A C 1
ATOM 769 O O . MET A 1 94 ? 5.075 -16.080 -7.117 1.00 85.19 94 MET A O 1
ATOM 773 N N . VAL A 1 95 ? 5.464 -15.500 -4.986 1.00 86.00 95 VAL A N 1
ATOM 774 C CA . VAL A 1 95 ? 4.882 -16.716 -4.398 1.00 86.00 95 VAL A CA 1
ATOM 775 C C . VAL A 1 95 ? 3.354 -16.637 -4.484 1.00 86.00 95 VAL A C 1
ATOM 777 O O . VAL A 1 95 ? 2.707 -15.997 -3.657 1.00 86.00 95 VAL A O 1
ATOM 780 N N . SER A 1 96 ? 2.778 -17.280 -5.501 1.00 83.62 96 SER A N 1
ATOM 781 C CA . SER A 1 96 ? 1.333 -17.348 -5.727 1.00 83.62 96 SER A CA 1
ATOM 782 C C . SER A 1 96 ? 0.925 -18.701 -6.313 1.00 83.62 96 SER A C 1
ATOM 784 O O . SER A 1 96 ? 1.679 -19.328 -7.054 1.00 83.62 96 SER A O 1
ATOM 786 N N . ASP A 1 97 ? -0.277 -19.148 -5.965 1.00 85.38 97 ASP A N 1
ATOM 787 C CA . ASP A 1 97 ? -0.971 -20.309 -6.529 1.00 85.38 97 ASP A CA 1
ATOM 788 C C . ASP A 1 97 ? -1.684 -19.993 -7.857 1.00 85.38 97 ASP A C 1
ATOM 790 O O . ASP A 1 97 ? -2.162 -20.898 -8.543 1.00 85.38 97 ASP A O 1
ATOM 794 N N . VAL A 1 98 ? -1.726 -18.716 -8.242 1.00 85.94 98 VAL A N 1
ATOM 795 C CA . VAL A 1 98 ? -2.305 -18.221 -9.492 1.00 85.94 98 VAL A CA 1
ATOM 796 C C . VAL A 1 98 ? -1.286 -17.377 -10.272 1.00 85.94 98 VAL A C 1
ATOM 798 O O . VAL A 1 98 ? -0.298 -16.909 -9.703 1.00 85.94 98 VAL A O 1
ATOM 801 N N . PRO A 1 99 ? -1.486 -17.155 -11.585 1.00 83.81 99 PRO A N 1
ATOM 802 C CA . PRO A 1 99 ? -0.600 -16.293 -12.359 1.00 83.81 99 PRO A CA 1
ATOM 803 C C . PRO A 1 99 ? -0.519 -14.874 -11.783 1.00 83.81 99 PRO A C 1
ATOM 805 O O . PRO A 1 99 ? -1.541 -14.233 -11.531 1.00 83.81 99 PRO A O 1
ATOM 808 N N . VAL A 1 100 ? 0.703 -14.366 -11.625 1.00 85.62 100 VAL A N 1
ATOM 809 C CA . VAL A 1 100 ? 0.953 -13.006 -11.135 1.00 85.62 100 VAL A CA 1
ATOM 810 C C . VAL A 1 100 ? 0.903 -12.014 -12.297 1.00 85.62 100 VAL A C 1
ATOM 812 O O . VAL A 1 100 ? 1.589 -12.176 -13.308 1.00 85.62 100 VAL A O 1
ATOM 815 N N . GLY A 1 101 ? 0.089 -10.971 -12.136 1.00 88.56 101 GLY A N 1
ATOM 816 C CA . GLY A 1 101 ? 0.018 -9.829 -13.043 1.00 88.56 101 GLY A CA 1
ATOM 817 C C . GLY A 1 101 ? 0.792 -8.629 -12.504 1.00 88.56 101 GLY A C 1
ATOM 818 O O . GLY A 1 101 ? 0.76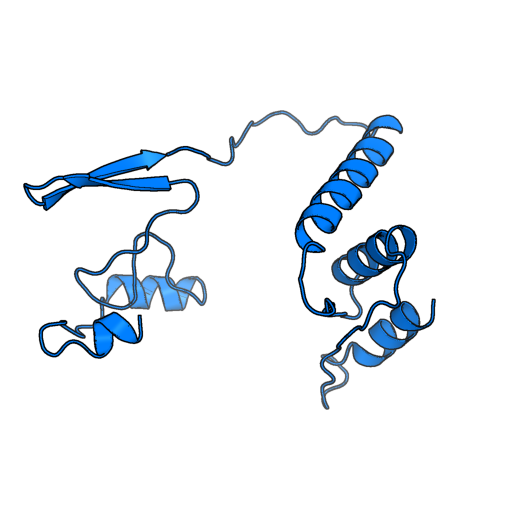6 -8.364 -11.303 1.00 88.56 101 GLY A O 1
ATOM 819 N N . LEU A 1 102 ? 1.441 -7.875 -13.391 1.00 90.25 102 LEU A N 1
ATOM 820 C CA . LEU A 1 102 ? 2.167 -6.653 -13.043 1.00 90.25 102 LEU A CA 1
ATOM 821 C C . LEU A 1 102 ? 1.467 -5.424 -13.627 1.00 90.25 102 LEU A C 1
ATOM 823 O O . LEU A 1 102 ? 1.201 -5.366 -14.827 1.00 90.25 102 LEU A O 1
ATOM 827 N N . PHE A 1 103 ? 1.222 -4.405 -12.804 1.00 92.75 103 PHE A N 1
ATOM 828 C CA . PHE A 1 103 ? 0.853 -3.091 -13.325 1.00 92.75 103 PHE A CA 1
ATOM 829 C C . PHE A 1 103 ? 2.080 -2.407 -13.921 1.00 92.75 103 PHE A C 1
ATOM 831 O O . PHE A 1 103 ? 3.074 -2.191 -13.230 1.00 92.75 103 PHE A O 1
ATOM 838 N N . LEU A 1 104 ? 1.989 -2.064 -15.203 1.00 93.19 104 LEU A N 1
ATOM 839 C CA . LEU A 1 104 ? 3.048 -1.417 -15.957 1.00 93.19 104 LEU A CA 1
ATOM 840 C C . LEU A 1 104 ? 2.601 -0.021 -16.383 1.00 93.19 104 LEU A C 1
ATOM 842 O O . LEU A 1 104 ? 1.583 0.156 -17.061 1.00 93.19 104 LEU A O 1
ATOM 846 N N . SER A 1 105 ? 3.391 0.962 -15.977 1.00 90.31 105 SER A N 1
ATOM 847 C CA . SER A 1 105 ? 3.266 2.352 -16.399 1.00 90.31 105 SER A CA 1
ATOM 848 C C . SER A 1 105 ? 4.363 2.683 -17.419 1.00 90.31 105 SER A C 1
ATOM 850 O O . SER A 1 105 ? 5.123 1.805 -17.829 1.00 90.31 105 SER A O 1
ATOM 852 N N . GLY A 1 106 ? 4.446 3.936 -17.861 1.00 87.06 106 GLY A N 1
ATOM 853 C CA . GLY A 1 106 ? 5.540 4.400 -18.720 1.00 87.06 106 GLY A CA 1
ATOM 854 C C . GLY A 1 106 ? 6.802 4.798 -17.951 1.00 87.06 106 GLY A C 1
ATOM 855 O O . GLY A 1 106 ? 7.805 5.155 -18.567 1.00 87.06 106 GLY A O 1
ATOM 856 N N . GLY A 1 107 ? 6.744 4.775 -16.618 1.00 89.94 107 GLY A N 1
ATOM 857 C CA . GLY A 1 107 ? 7.808 5.234 -15.731 1.00 89.94 107 GLY A CA 1
ATOM 858 C C . GLY A 1 107 ? 8.916 4.206 -15.491 1.00 89.94 107 GLY A C 1
ATOM 859 O O . GLY A 1 107 ? 8.764 3.008 -15.736 1.00 89.94 107 GLY A O 1
ATOM 860 N N . ILE A 1 108 ? 10.041 4.688 -14.958 1.00 91.62 108 ILE A N 1
ATOM 861 C CA . ILE A 1 108 ? 11.228 3.866 -14.691 1.00 91.62 108 ILE A CA 1
ATOM 862 C C . ILE A 1 108 ? 10.992 2.810 -13.602 1.00 91.62 108 ILE A C 1
ATOM 864 O O . ILE A 1 108 ? 11.483 1.696 -13.742 1.00 91.62 108 ILE A O 1
ATOM 868 N N . ASP A 1 109 ? 10.200 3.113 -12.572 1.00 91.50 109 ASP A N 1
ATOM 869 C CA . ASP A 1 109 ? 10.014 2.220 -11.421 1.00 91.50 109 ASP A CA 1
ATOM 870 C C . ASP A 1 109 ? 9.312 0.914 -11.814 1.00 91.50 109 ASP A C 1
ATOM 872 O O . ASP A 1 109 ? 9.827 -0.180 -11.584 1.00 91.50 109 ASP A O 1
ATOM 876 N N . SER A 1 110 ? 8.148 1.016 -12.464 1.00 91.88 110 SER A N 1
ATOM 877 C CA . SER A 1 110 ? 7.391 -0.158 -12.919 1.00 91.88 110 SER A CA 1
ATOM 878 C C . SER A 1 110 ? 8.133 -0.915 -14.027 1.00 91.88 110 SER A C 1
ATOM 880 O O . SER A 1 110 ? 8.101 -2.147 -14.059 1.00 91.88 110 SER A O 1
ATOM 882 N N . SER A 1 111 ? 8.876 -0.196 -14.875 1.00 91.88 111 SER A N 1
ATOM 883 C CA . SER A 1 111 ? 9.753 -0.788 -15.890 1.00 91.88 111 SER A CA 1
ATOM 884 C C . SER A 1 111 ? 10.902 -1.584 -15.273 1.00 91.88 111 SER A C 1
ATOM 886 O O . SER A 1 111 ? 11.229 -2.666 -15.756 1.00 91.88 111 SER A O 1
ATOM 888 N N . LEU A 1 112 ? 11.498 -1.084 -14.188 1.00 90.50 112 LEU A N 1
ATOM 889 C CA . LEU A 1 112 ? 12.571 -1.764 -13.470 1.00 90.50 112 LEU A CA 1
ATOM 890 C C . LEU A 1 112 ? 12.060 -3.042 -12.803 1.00 90.50 112 LEU A C 1
ATOM 892 O O . LEU A 1 112 ? 12.694 -4.087 -12.933 1.00 90.50 112 LEU A O 1
ATOM 896 N N . VAL A 1 113 ? 10.886 -2.987 -12.165 1.00 90.00 113 VAL A N 1
ATOM 897 C CA . VAL A 1 113 ? 10.218 -4.181 -11.619 1.00 90.00 113 VAL A CA 1
ATOM 898 C C . VAL A 1 113 ? 9.984 -5.215 -12.723 1.00 90.00 113 VAL A C 1
ATOM 900 O O . VAL A 1 113 ? 10.344 -6.379 -12.552 1.00 90.00 113 VAL A O 1
ATOM 903 N N . ALA A 1 114 ? 9.436 -4.792 -13.868 1.00 90.44 114 ALA A N 1
ATOM 904 C CA . ALA A 1 114 ? 9.185 -5.675 -15.006 1.00 90.44 114 ALA A CA 1
ATOM 905 C C . ALA A 1 114 ? 10.474 -6.326 -15.526 1.00 90.44 114 ALA A C 1
ATOM 907 O O . ALA A 1 114 ? 10.502 -7.536 -15.736 1.00 90.44 114 ALA A O 1
ATOM 908 N N . ALA A 1 115 ? 11.545 -5.547 -15.691 1.00 89.38 115 ALA A N 1
ATOM 909 C CA . ALA A 1 115 ? 12.823 -6.031 -16.202 1.00 89.38 115 ALA A CA 1
ATOM 910 C C . ALA A 1 115 ? 13.498 -7.032 -15.250 1.00 89.38 115 ALA A C 1
ATOM 912 O O . ALA A 1 115 ? 13.971 -8.080 -15.695 1.00 89.38 115 ALA A O 1
ATOM 913 N N . VAL A 1 116 ? 13.520 -6.735 -13.944 1.00 88.50 116 VAL A N 1
ATOM 914 C CA . VAL A 1 116 ? 14.096 -7.635 -12.931 1.00 88.50 116 VAL A CA 1
ATOM 915 C C . VAL A 1 116 ? 13.297 -8.935 -12.871 1.00 88.50 116 VAL A C 1
ATOM 917 O O . VAL A 1 116 ? 13.873 -10.011 -13.010 1.00 88.50 116 VAL A O 1
ATOM 920 N N . LEU A 1 117 ? 11.966 -8.850 -12.771 1.00 87.06 117 LEU A N 1
ATOM 921 C CA . LEU A 1 117 ? 11.114 -10.038 -12.743 1.00 87.06 117 LEU A CA 1
ATOM 922 C C . LEU A 1 117 ? 11.211 -10.853 -14.030 1.00 87.06 117 LEU A C 1
ATOM 924 O O . LEU A 1 117 ? 11.216 -12.076 -13.965 1.00 87.06 117 LEU A O 1
ATOM 928 N N . ARG A 1 118 ? 11.306 -10.216 -15.204 1.00 86.62 118 ARG A N 1
ATOM 929 C CA . ARG A 1 118 ? 11.393 -10.934 -16.484 1.00 86.62 118 ARG A CA 1
ATOM 930 C C . ARG A 1 118 ? 12.659 -11.776 -16.575 1.00 86.62 118 ARG A C 1
ATOM 932 O O . ARG A 1 118 ? 12.619 -12.851 -17.164 1.00 86.62 118 ARG A O 1
ATOM 939 N N . LYS A 1 119 ? 13.760 -11.290 -15.999 1.00 84.50 119 LYS A N 1
ATOM 940 C CA . LYS A 1 119 ? 15.037 -12.004 -15.955 1.00 84.50 119 LYS A CA 1
ATOM 941 C C . LYS A 1 119 ? 14.984 -13.239 -15.048 1.00 84.50 119 LYS A C 1
ATOM 943 O O . LYS A 1 119 ? 15.653 -14.222 -15.346 1.00 84.50 119 LYS A O 1
ATOM 948 N N . GLU A 1 120 ? 14.215 -13.184 -13.963 1.00 78.56 120 GLU A N 1
ATOM 949 C CA . GLU A 1 120 ? 14.146 -14.257 -12.958 1.00 78.56 120 GLU A CA 1
ATOM 950 C C . GLU A 1 120 ? 12.971 -15.221 -13.154 1.00 78.56 120 GLU A C 1
ATOM 952 O O . GLU A 1 120 ? 13.015 -16.366 -12.703 1.00 78.56 120 GLU A O 1
ATOM 957 N N . ALA A 1 121 ? 11.906 -14.780 -13.822 1.00 74.88 121 ALA A N 1
ATOM 958 C CA . ALA A 1 121 ? 10.710 -15.577 -14.024 1.00 74.88 121 ALA A CA 1
ATOM 959 C C . ALA A 1 121 ? 10.924 -16.651 -15.101 1.00 74.88 121 ALA A C 1
ATOM 961 O O . ALA A 1 121 ? 11.205 -16.360 -16.261 1.00 74.88 121 ALA A O 1
ATOM 962 N N . ASN A 1 122 ? 10.645 -17.905 -14.741 1.00 75.25 122 ASN A N 1
ATOM 963 C CA . ASN A 1 122 ? 10.618 -19.040 -15.674 1.00 75.25 122 ASN A CA 1
ATOM 964 C C . ASN A 1 122 ? 9.289 -19.164 -16.450 1.00 75.25 122 ASN A C 1
ATOM 966 O O . ASN A 1 122 ? 9.019 -20.191 -17.069 1.00 75.25 122 ASN A O 1
ATOM 970 N N . TYR A 1 123 ? 8.427 -18.147 -16.395 1.00 76.19 123 TYR A N 1
ATOM 971 C CA . TYR A 1 123 ? 7.100 -18.132 -17.011 1.00 76.19 123 TYR A CA 1
ATOM 972 C C . TYR A 1 123 ? 6.793 -16.749 -17.613 1.00 76.19 123 TYR A C 1
ATOM 974 O O . TYR A 1 123 ? 7.440 -15.758 -17.260 1.00 76.19 123 TYR A O 1
ATOM 982 N N . PRO A 1 124 ? 5.847 -16.646 -18.566 1.00 80.38 124 PRO A N 1
ATOM 983 C CA . PRO A 1 124 ? 5.491 -15.365 -19.169 1.00 80.38 124 PRO A CA 1
ATOM 984 C C . PRO A 1 124 ? 4.868 -14.414 -18.140 1.00 80.38 124 PRO A C 1
ATOM 986 O O . PRO A 1 124 ? 3.916 -14.769 -17.446 1.00 80.38 124 PRO A O 1
ATOM 989 N N . LEU A 1 125 ? 5.385 -13.185 -18.078 1.00 86.44 125 LEU A N 1
ATOM 990 C CA . LEU A 1 125 ? 4.801 -12.119 -17.268 1.00 86.44 125 LEU A CA 1
ATOM 991 C C . LEU A 1 125 ? 3.633 -11.483 -18.014 1.00 86.44 125 LEU A C 1
ATOM 993 O O . LEU A 1 125 ? 3.768 -11.088 -19.171 1.00 86.44 125 LEU A O 1
ATOM 997 N N . THR A 1 126 ? 2.497 -11.353 -17.334 1.00 90.12 126 THR A N 1
ATOM 998 C CA . THR A 1 126 ? 1.343 -10.622 -17.865 1.00 90.12 126 THR A CA 1
ATOM 999 C C . THR A 1 126 ? 1.342 -9.218 -17.282 1.00 90.12 126 THR A C 1
ATOM 1001 O O . THR A 1 126 ? 1.282 -9.053 -16.062 1.00 90.12 126 THR A O 1
ATOM 1004 N N . THR A 1 127 ? 1.414 -8.202 -18.141 1.00 93.19 127 THR A N 1
ATOM 1005 C CA . THR A 1 127 ? 1.407 -6.798 -17.724 1.00 93.19 127 THR A CA 1
ATOM 1006 C C . THR A 1 127 ? 0.083 -6.122 -18.068 1.00 93.19 127 THR A C 1
ATOM 1008 O O . THR A 1 127 ? -0.542 -6.409 -19.089 1.00 93.19 127 THR A O 1
ATOM 1011 N 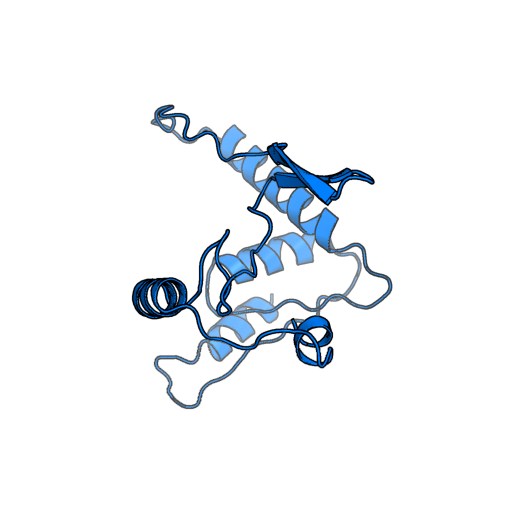N . PHE A 1 128 ? -0.354 -5.214 -17.199 1.00 94.25 128 PHE A N 1
ATOM 1012 C CA . PHE A 1 128 ? -1.581 -4.441 -17.355 1.00 94.25 128 PHE A CA 1
ATOM 1013 C C . PHE A 1 128 ? -1.258 -2.956 -17.277 1.00 94.25 128 PHE A C 1
ATOM 1015 O O . PHE A 1 128 ? -0.541 -2.521 -16.380 1.00 94.25 128 PHE A O 1
ATOM 1022 N N . THR A 1 129 ? -1.815 -2.171 -18.193 1.00 94.44 129 THR A N 1
ATOM 1023 C CA . THR A 1 129 ? -1.619 -0.721 -18.237 1.00 94.44 129 THR A CA 1
ATOM 1024 C C . THR A 1 129 ? -2.966 -0.020 -18.336 1.00 94.44 129 THR A C 1
ATOM 1026 O O . THR A 1 129 ? -3.892 -0.530 -18.974 1.00 94.44 129 THR A O 1
ATOM 1029 N N . LEU A 1 130 ? -3.088 1.131 -17.682 1.00 92.69 130 LEU A N 1
ATOM 1030 C CA . LEU A 1 130 ? -4.256 1.995 -17.806 1.00 92.69 130 LEU A CA 1
ATOM 1031 C C . LEU A 1 130 ? -3.973 3.026 -18.897 1.00 92.69 130 LEU A C 1
ATOM 1033 O O . LEU A 1 130 ? -2.968 3.726 -18.835 1.00 92.69 130 LEU A O 1
ATOM 1037 N N . GLY A 1 131 ? -4.861 3.095 -19.886 1.00 91.94 131 GLY A N 1
ATOM 1038 C CA . GLY A 1 131 ? -4.827 4.119 -20.925 1.00 91.94 131 GLY A CA 1
ATOM 1039 C C . GLY A 1 131 ? -5.847 5.218 -20.648 1.00 91.94 131 GLY A C 1
ATOM 1040 O O . GLY A 1 131 ? -6.958 4.935 -20.189 1.00 91.94 131 GLY A O 1
ATOM 1041 N N . PHE A 1 132 ? -5.482 6.457 -20.964 1.00 92.62 132 PHE A N 1
ATOM 1042 C CA . PHE A 1 132 ? -6.336 7.636 -20.797 1.00 92.62 132 PHE A CA 1
ATOM 1043 C C . PHE A 1 132 ? -6.618 8.298 -22.149 1.00 92.62 132 PHE A C 1
ATOM 1045 O O . PHE A 1 132 ? -5.873 8.116 -23.108 1.00 92.62 132 PHE A O 1
ATOM 1052 N N . LYS A 1 133 ? -7.723 9.047 -22.257 1.00 93.81 133 LYS A N 1
ATOM 1053 C CA . LYS A 1 133 ? -8.051 9.769 -23.501 1.00 93.81 133 LYS A CA 1
ATOM 1054 C C . LYS A 1 133 ? -7.209 11.031 -23.651 1.00 93.81 133 LYS A C 1
ATOM 1056 O O . LYS A 1 133 ? -6.916 11.449 -24.765 1.00 93.81 133 LYS A O 1
ATOM 1061 N N . GLU A 1 134 ? -6.864 11.643 -22.529 1.00 94.81 134 GLU A N 1
ATOM 1062 C CA . GLU A 1 134 ? -6.058 12.843 -22.421 1.00 94.81 134 GLU A CA 1
ATOM 1063 C C . GLU A 1 134 ? -4.572 12.481 -22.594 1.00 94.81 134 GLU A C 1
ATOM 1065 O O . GLU A 1 134 ? -3.992 11.871 -21.693 1.00 94.81 134 GLU A O 1
ATOM 1070 N N . PRO A 1 135 ? -3.909 12.878 -23.699 1.00 89.44 135 PRO A N 1
ATOM 1071 C CA . PRO A 1 135 ? -2.549 12.417 -24.001 1.00 89.44 135 PRO A CA 1
ATOM 1072 C C . PRO A 1 135 ? -1.504 12.794 -22.946 1.00 89.44 135 PRO A C 1
ATOM 1074 O O . PRO A 1 135 ? -0.497 12.112 -22.806 1.00 89.44 135 PRO A O 1
ATOM 1077 N N . ALA A 1 136 ? -1.742 13.868 -22.187 1.00 90.00 136 ALA A N 1
ATOM 1078 C CA . ALA A 1 136 ? -0.859 14.303 -21.106 1.00 90.00 136 ALA A CA 1
ATOM 1079 C C . ALA A 1 136 ? -0.804 13.320 -19.920 1.00 90.00 136 ALA A C 1
ATOM 1081 O O . ALA A 1 136 ? 0.133 13.385 -19.131 1.00 90.00 136 ALA A O 1
ATOM 1082 N N . TYR A 1 137 ? -1.795 12.433 -19.794 1.00 88.25 137 TYR A N 1
ATOM 1083 C CA . TYR A 1 137 ? -1.884 11.434 -18.727 1.00 88.25 137 TYR A CA 1
ATOM 1084 C C . TYR A 1 137 ? -1.779 9.996 -19.256 1.00 88.25 137 TYR A C 1
ATOM 1086 O O . TYR A 1 137 ? -1.813 9.056 -18.465 1.00 88.25 137 TYR A O 1
ATOM 1094 N N . ASP A 1 138 ? -1.667 9.804 -20.576 1.00 91.56 138 ASP A N 1
ATOM 1095 C CA . ASP A 1 138 ? -1.607 8.478 -21.186 1.00 91.56 138 ASP A CA 1
ATOM 1096 C C . ASP A 1 138 ? -0.166 7.996 -21.383 1.00 91.56 138 ASP A C 1
ATOM 1098 O O . ASP A 1 138 ? 0.552 8.402 -22.299 1.00 91.56 138 ASP A O 1
ATOM 1102 N N . GLU A 1 139 ? 0.243 7.060 -20.533 1.00 92.25 139 GLU A N 1
ATOM 1103 C CA . GLU A 1 139 ? 1.561 6.428 -20.592 1.00 92.25 139 GLU A CA 1
ATOM 1104 C C . GLU A 1 139 ? 1.560 5.092 -21.353 1.00 92.25 139 GLU A C 1
ATOM 1106 O O . GLU A 1 139 ? 2.598 4.431 -21.463 1.00 92.25 139 GLU A O 1
ATOM 1111 N N . SER A 1 140 ? 0.413 4.676 -21.900 1.00 93.12 140 SER A N 1
ATOM 1112 C CA . SER A 1 140 ? 0.225 3.342 -22.485 1.00 93.12 140 SER A CA 1
ATOM 1113 C C . SER A 1 140 ? 1.197 3.030 -23.632 1.00 93.12 140 SER A C 1
ATOM 1115 O O . SER A 1 140 ? 1.634 1.886 -23.794 1.00 93.12 140 SER A O 1
ATOM 1117 N N . SER A 1 141 ? 1.587 4.044 -24.411 1.00 91.75 141 SER A N 1
ATOM 1118 C CA . SER A 1 141 ? 2.566 3.909 -25.497 1.00 91.75 141 SER A CA 1
ATOM 1119 C C . SER A 1 141 ? 3.966 3.540 -24.988 1.00 91.75 141 SER A C 1
ATOM 1121 O O . SER A 1 141 ? 4.629 2.680 -25.573 1.00 91.75 141 SER A O 1
ATOM 1123 N N . TRP A 1 142 ? 4.397 4.132 -23.873 1.00 92.38 142 TRP A N 1
ATOM 1124 C CA . TRP A 1 142 ? 5.668 3.830 -23.217 1.00 92.38 142 TRP A CA 1
ATOM 1125 C C . TRP A 1 142 ? 5.632 2.455 -22.556 1.00 92.38 142 TRP A C 1
ATOM 1127 O O . TRP A 1 142 ? 6.521 1.641 -22.805 1.00 92.38 142 TRP A O 1
ATOM 1137 N N . ALA A 1 143 ? 4.559 2.153 -21.821 1.00 93.44 143 ALA A N 1
ATOM 1138 C CA . ALA A 1 143 ? 4.350 0.839 -21.215 1.00 93.44 143 ALA A CA 1
ATOM 1139 C C . ALA A 1 143 ? 4.392 -0.284 -22.269 1.00 93.44 143 ALA A C 1
ATOM 1141 O O . ALA A 1 143 ? 5.023 -1.318 -22.061 1.00 93.44 143 ALA A O 1
ATOM 1142 N N . ARG A 1 144 ? 3.792 -0.065 -23.449 1.00 93.12 144 ARG A N 1
ATOM 1143 C CA . ARG A 1 144 ? 3.836 -1.025 -24.564 1.00 93.12 144 ARG A CA 1
ATOM 1144 C C . ARG A 1 144 ? 5.254 -1.280 -25.067 1.00 93.12 144 ARG A C 1
ATOM 1146 O O . ARG A 1 144 ? 5.578 -2.422 -25.375 1.00 93.12 144 ARG A O 1
ATOM 1153 N N . ARG A 1 145 ? 6.091 -0.243 -25.153 1.00 91.75 145 ARG A N 1
ATOM 1154 C CA . ARG A 1 145 ? 7.498 -0.402 -25.552 1.00 91.75 145 ARG A CA 1
ATOM 1155 C C . ARG A 1 145 ? 8.253 -1.259 -24.545 1.00 91.75 145 ARG A C 1
ATOM 1157 O O . ARG A 1 145 ? 8.977 -2.155 -24.957 1.00 91.75 145 ARG A O 1
ATOM 1164 N N . VAL A 1 146 ? 8.043 -1.027 -23.252 1.00 91.19 146 VAL A N 1
ATOM 1165 C CA . VAL A 1 146 ? 8.677 -1.816 -22.185 1.00 91.19 146 VAL A CA 1
ATOM 1166 C C . VAL A 1 146 ? 8.208 -3.270 -22.224 1.00 91.19 146 VAL A C 1
ATOM 1168 O O . VAL A 1 146 ? 9.032 -4.170 -22.160 1.00 91.19 146 VAL A O 1
ATOM 1171 N N . ALA A 1 147 ? 6.910 -3.512 -22.417 1.00 90.56 147 ALA A N 1
ATOM 1172 C CA . ALA A 1 147 ? 6.350 -4.863 -22.501 1.00 90.56 147 ALA A CA 1
ATOM 1173 C C . ALA A 1 147 ? 6.798 -5.664 -23.741 1.00 90.56 147 ALA A C 1
ATOM 1175 O O . ALA A 1 147 ? 6.592 -6.874 -23.786 1.00 90.56 147 ALA A O 1
ATOM 1176 N N . SER A 1 148 ? 7.346 -4.998 -24.763 1.00 85.12 148 SER A N 1
ATOM 1177 C CA . SER A 1 148 ? 7.809 -5.639 -26.002 1.00 85.12 148 SER A CA 1
ATOM 1178 C C . SER A 1 148 ? 9.261 -6.128 -25.963 1.00 85.12 148 SER A C 1
ATOM 1180 O O . SER A 1 148 ? 9.717 -6.718 -26.942 1.00 85.12 148 SER A O 1
ATOM 1182 N N . VAL A 1 149 ? 9.971 -5.864 -24.861 1.00 64.69 149 VAL A N 1
ATOM 1183 C CA . VAL A 1 149 ? 11.351 -6.305 -24.598 1.00 64.69 149 VAL A CA 1
ATOM 1184 C C . VAL A 1 149 ? 11.327 -7.543 -23.706 1.00 64.69 149 VAL A C 1
ATOM 1186 O O . VAL A 1 149 ? 12.095 -8.485 -23.998 1.00 64.69 149 VAL A O 1
#

Sequence (149 aa):
MKALVANPAFSRKISQPAVAEYLRWGYVPAPLSIFENTYKVKPGHYLILNNSFQISDHEYWAIEARGDRFPSHIEERSLEEVRDLMASAFSYRMVSDVPVGLFLSGGIDSSLVAAVLRKEANYPLTTFTLGFKEPAYDESSWARRVASV

pLDDT: mean 89.42, std 9.29, range [55.25, 98.12]

Secondary structure (DSSP, 8-state):
-HHHHHSTT---PBPHHHHHHHHHHSS--TTB-SBTT-BPPPTTEEEEE-TT--EEEEE--------PPPPSS--HHHHHHHHHHHHHHHHTT---SSPPEEE--SSHHHHHHHHHHHHH-SSPPEEE----SSTTT--HHHHHHHHT-